Protein AF-A0A5E7UR57-F1 (afdb_monomer_lite)

Structure (mmCIF, N/CA/C/O backbone):
data_AF-A0A5E7UR57-F1
#
_entry.id   AF-A0A5E7UR57-F1
#
loop_
_atom_site.group_PDB
_atom_site.id
_atom_site.type_symbol
_atom_site.label_atom_id
_atom_site.label_alt_id
_atom_site.label_comp_id
_atom_site.label_asym_id
_atom_site.label_entity_id
_atom_site.label_seq_id
_atom_site.pdbx_PDB_ins_code
_atom_site.Cartn_x
_atom_site.Cartn_y
_atom_site.Cartn_z
_atom_site.occupancy
_atom_site.B_iso_or_equiv
_atom_site.auth_seq_id
_atom_site.auth_comp_id
_atom_site.auth_asym_id
_atom_site.auth_atom_id
_atom_site.pdbx_PDB_model_num
ATOM 1 N N . MET A 1 1 ? -43.527 48.658 -39.309 1.00 44.25 1 MET A N 1
ATOM 2 C CA . MET A 1 1 ? -44.092 48.344 -37.977 1.00 44.25 1 MET A CA 1
ATOM 3 C C . MET A 1 1 ? -44.832 47.017 -38.054 1.00 44.25 1 MET A C 1
ATOM 5 O O . MET A 1 1 ? -45.782 46.938 -38.821 1.00 44.25 1 MET A O 1
ATOM 9 N N . LYS A 1 2 ? -44.322 46.010 -37.334 1.00 30.92 2 LYS A N 1
ATOM 10 C CA . LYS A 1 2 ? -44.882 44.703 -36.902 1.00 30.92 2 LYS A CA 1
ATOM 11 C C . LYS A 1 2 ? -43.645 43.883 -36.473 1.00 30.92 2 LYS A C 1
ATOM 13 O O . LYS A 1 2 ? -42.711 43.805 -37.263 1.00 30.92 2 LYS A O 1
ATOM 18 N N . GLN A 1 3 ? -43.413 43.685 -35.166 1.00 33.78 3 GLN A N 1
ATOM 19 C CA . GLN A 1 3 ? -43.773 42.475 -34.387 1.00 33.78 3 GLN A CA 1
ATOM 20 C C . GLN A 1 3 ? -43.205 41.201 -35.058 1.00 33.78 3 GLN A C 1
ATOM 22 O O . GLN A 1 3 ? -43.437 41.007 -36.240 1.00 33.78 3 GLN A O 1
ATOM 27 N N . GLU A 1 4 ? -42.438 40.307 -34.430 1.00 35.75 4 GLU A N 1
ATOM 28 C CA . GLU A 1 4 ? -42.467 39.859 -33.036 1.00 35.75 4 GLU A CA 1
ATOM 29 C C . GLU A 1 4 ? -41.281 38.906 -32.728 1.00 35.75 4 GLU A C 1
ATOM 31 O O . GLU A 1 4 ? -40.845 38.134 -33.574 1.00 35.75 4 GLU A O 1
ATOM 36 N N . THR A 1 5 ? -40.779 39.031 -31.498 1.00 37.25 5 THR A N 1
ATOM 37 C CA . THR A 1 5 ? -40.280 38.033 -30.526 1.00 37.25 5 THR A CA 1
ATOM 38 C C . THR A 1 5 ? -39.485 36.750 -30.859 1.00 37.25 5 THR A C 1
ATOM 40 O O . THR A 1 5 ? -39.936 35.850 -31.552 1.00 37.25 5 THR A O 1
ATOM 43 N N . LEU A 1 6 ? -38.439 36.614 -30.019 1.00 36.66 6 LEU A N 1
ATOM 44 C CA . LEU A 1 6 ? -38.020 35.454 -29.204 1.00 36.66 6 LEU A CA 1
ATOM 45 C C . LEU A 1 6 ? -37.332 34.264 -29.883 1.00 36.66 6 LEU A C 1
ATOM 47 O O . LEU A 1 6 ? -37.925 33.522 -30.652 1.00 36.66 6 LEU A O 1
ATOM 51 N N . GLY A 1 7 ? -36.147 33.941 -29.358 1.00 30.20 7 GLY A N 1
ATOM 52 C CA . GLY A 1 7 ? -35.824 32.540 -29.105 1.00 30.20 7 GLY A CA 1
ATOM 53 C C . GLY A 1 7 ? -34.367 32.161 -29.302 1.00 30.20 7 GLY A C 1
ATOM 54 O O . GLY A 1 7 ? -33.887 32.055 -30.422 1.00 30.20 7 GLY A O 1
ATOM 55 N N . GLY A 1 8 ? -33.716 31.817 -28.192 1.00 30.48 8 GLY A N 1
ATOM 56 C CA . GLY A 1 8 ? -32.688 30.783 -28.197 1.00 30.48 8 GLY A CA 1
ATOM 57 C C . GLY A 1 8 ? -31.254 31.287 -28.233 1.00 30.48 8 GLY A C 1
ATOM 58 O O . GLY A 1 8 ? -30.609 31.291 -29.277 1.00 30.48 8 GLY A O 1
ATOM 59 N N . PHE A 1 9 ? -30.700 31.555 -27.049 1.00 34.72 9 PHE A N 1
ATOM 60 C CA . PHE A 1 9 ? -29.282 31.296 -26.819 1.00 34.72 9 PHE A CA 1
ATOM 61 C C . PHE A 1 9 ? -29.021 29.823 -27.150 1.00 34.72 9 PHE A C 1
ATOM 63 O O . PHE A 1 9 ? -29.384 28.919 -26.395 1.00 34.72 9 PHE A O 1
ATOM 70 N N . ARG A 1 10 ? -28.441 29.575 -28.323 1.00 35.66 10 ARG A N 1
ATOM 71 C CA . ARG A 1 10 ? -27.990 28.251 -28.732 1.00 35.66 10 ARG A CA 1
ATOM 72 C C . ARG A 1 10 ? -26.752 27.941 -27.895 1.00 35.66 10 ARG A C 1
ATOM 74 O O . ARG A 1 10 ? -25.662 28.394 -28.218 1.00 35.66 10 ARG A O 1
ATOM 81 N N . MET A 1 11 ? -26.941 27.226 -26.784 1.00 36.62 11 MET A N 1
ATOM 82 C CA . MET A 1 11 ? -25.828 26.627 -26.051 1.00 36.62 11 MET A CA 1
ATOM 83 C C . MET A 1 11 ? -25.042 25.754 -27.029 1.00 36.62 11 MET A C 1
ATOM 85 O O . MET A 1 11 ? -25.569 24.775 -27.565 1.00 36.62 11 MET A O 1
ATOM 89 N N . GLU A 1 12 ? -23.791 26.126 -27.282 1.00 38.16 12 GLU A N 1
ATOM 90 C CA . GLU A 1 12 ? -22.833 25.240 -27.921 1.00 38.16 12 GLU A CA 1
ATOM 91 C C . GLU A 1 12 ? -22.669 24.026 -27.012 1.00 38.16 12 GLU A C 1
ATOM 93 O O . GLU A 1 12 ? -22.118 24.096 -25.912 1.00 38.16 12 GLU A O 1
ATOM 98 N N . ASN A 1 13 ? -23.217 22.896 -27.456 1.00 40.06 13 ASN A N 1
ATOM 99 C CA . ASN A 1 13 ? -22.927 21.610 -26.857 1.00 40.06 13 ASN A CA 1
ATOM 100 C C . ASN A 1 13 ? -21.412 21.420 -26.917 1.00 40.06 13 ASN A C 1
ATOM 102 O O . ASN A 1 13 ? -20.868 21.125 -27.982 1.00 40.06 13 ASN A O 1
ATOM 106 N N . ASN A 1 14 ? -20.750 21.567 -25.767 1.00 41.66 14 ASN A N 1
ATOM 107 C CA . ASN A 1 14 ? -19.401 21.079 -25.540 1.00 41.66 14 ASN A CA 1
ATOM 108 C C . ASN A 1 14 ? -19.387 19.597 -25.921 1.00 41.66 14 ASN A C 1
ATOM 110 O O . ASN A 1 14 ? -19.766 18.724 -25.133 1.00 41.66 14 ASN A O 1
ATOM 114 N N . LYS A 1 15 ? -18.985 19.312 -27.166 1.00 42.22 15 LYS A N 1
ATOM 115 C CA . LYS A 1 15 ? -18.641 17.971 -27.616 1.00 42.22 15 LYS A CA 1
ATOM 116 C C . LYS A 1 15 ? -17.582 17.486 -26.641 1.00 42.22 15 LYS A C 1
ATOM 118 O O . LYS A 1 15 ? -16.439 17.930 -26.691 1.00 42.22 15 LYS A O 1
ATOM 123 N N . LYS A 1 16 ? -17.969 16.577 -25.744 1.00 44.50 16 LYS A N 1
ATOM 124 C CA . LYS A 1 16 ? -17.022 15.722 -25.036 1.00 44.50 16 LYS A CA 1
ATOM 125 C C . LYS A 1 16 ? -16.157 15.083 -26.114 1.00 44.50 16 LYS A C 1
ATOM 127 O O . LYS A 1 16 ? -16.613 14.174 -26.807 1.00 44.50 16 LYS A O 1
ATOM 132 N N . VAL A 1 17 ? -14.937 15.586 -26.276 1.00 41.31 17 VAL A N 1
ATOM 133 C CA . VAL A 1 17 ? -13.899 14.922 -27.055 1.00 41.31 17 VAL A CA 1
ATOM 134 C C . VAL A 1 17 ? -13.566 13.659 -26.276 1.00 41.31 17 VAL A C 1
ATOM 136 O O . VAL A 1 17 ? -12.748 13.634 -25.365 1.00 41.31 17 VAL A O 1
ATOM 139 N N . SER A 1 18 ? -14.322 12.613 -26.576 1.00 48.00 18 SER A N 1
ATOM 140 C CA . SER A 1 18 ? -13.995 11.251 -26.217 1.00 48.00 18 SER A CA 1
ATOM 141 C C . SER A 1 18 ? -12.772 10.885 -27.048 1.00 48.00 18 SER A C 1
ATOM 143 O O . SER A 1 18 ? -12.912 10.450 -28.189 1.00 48.00 18 SER A O 1
ATOM 145 N N . THR A 1 19 ? -11.575 11.036 -26.484 1.00 49.91 19 THR A N 1
ATOM 146 C CA . THR A 1 19 ? -10.352 10.374 -26.957 1.00 49.91 19 THR A CA 1
ATOM 147 C C . THR A 1 19 ? -10.455 8.871 -26.688 1.00 49.91 19 THR A C 1
ATOM 149 O O . THR A 1 19 ? -9.661 8.276 -25.964 1.00 49.91 19 THR A O 1
ATOM 152 N N . ARG A 1 20 ? -11.471 8.217 -27.264 1.00 47.75 20 ARG A N 1
ATOM 153 C CA . ARG A 1 20 ? -11.381 6.782 -27.513 1.00 47.75 20 ARG A CA 1
ATOM 154 C C . ARG A 1 20 ? -10.308 6.654 -28.581 1.00 47.75 20 ARG A C 1
ATOM 156 O O . ARG A 1 20 ? -10.553 7.011 -29.728 1.00 47.75 20 ARG A O 1
ATOM 163 N N . LEU A 1 21 ? -9.110 6.243 -28.170 1.00 51.31 21 LEU A N 1
ATOM 164 C CA . LEU A 1 21 ? -8.078 5.785 -29.091 1.00 51.31 21 LEU A CA 1
ATOM 165 C C . LEU A 1 21 ? -8.723 4.708 -29.966 1.00 51.31 21 LEU A C 1
ATOM 167 O O . LEU A 1 21 ? -9.067 3.632 -29.475 1.00 51.31 21 LEU A O 1
ATOM 171 N N . ASN A 1 22 ? -8.986 5.054 -31.221 1.00 53.66 22 ASN A N 1
ATOM 172 C CA . ASN A 1 22 ? -9.554 4.147 -32.200 1.00 53.66 22 ASN A CA 1
ATOM 173 C C . ASN A 1 22 ? -8.392 3.349 -32.786 1.00 53.66 22 ASN A C 1
ATOM 175 O O . ASN A 1 22 ? -7.863 3.712 -33.828 1.00 53.66 22 ASN A O 1
ATOM 179 N N . TRP A 1 23 ? -7.923 2.347 -32.043 1.00 52.34 23 TRP A N 1
ATOM 180 C CA . TRP A 1 23 ? -6.910 1.420 -32.534 1.00 52.34 23 TRP A CA 1
ATOM 181 C C . TRP A 1 23 ? -7.536 0.590 -33.657 1.00 52.34 23 TRP A C 1
ATOM 183 O O . TRP A 1 23 ? -8.475 -0.165 -33.391 1.00 52.34 23 TRP A O 1
ATOM 193 N N . ASN A 1 24 ? -7.061 0.738 -34.897 1.00 67.31 24 ASN A N 1
ATOM 194 C CA . ASN A 1 24 ? -7.381 -0.225 -35.941 1.00 67.31 24 ASN A CA 1
ATOM 195 C C . ASN A 1 24 ? -6.529 -1.482 -35.701 1.00 67.31 24 ASN A C 1
ATOM 197 O O . ASN A 1 24 ? -5.374 -1.385 -35.288 1.00 67.31 24 ASN A O 1
ATOM 201 N N . ALA A 1 25 ? -7.081 -2.669 -35.944 1.00 62.19 25 ALA A N 1
ATOM 202 C CA . ALA A 1 25 ? -6.295 -3.901 -35.901 1.00 62.19 25 ALA A CA 1
ATOM 203 C C . ALA A 1 25 ? -5.128 -3.852 -36.906 1.00 62.19 25 ALA A C 1
ATOM 205 O O . ALA A 1 25 ? -4.063 -4.392 -36.621 1.00 62.19 25 ALA A O 1
ATOM 206 N N . ASP A 1 26 ? -5.305 -3.124 -38.015 1.00 72.56 26 ASP A N 1
ATOM 207 C CA . ASP A 1 26 ? -4.259 -2.878 -39.015 1.00 72.56 26 ASP A CA 1
ATOM 208 C C . ASP A 1 26 ? -3.111 -1.983 -38.500 1.00 72.56 26 ASP A C 1
ATOM 210 O O . ASP A 1 26 ? -2.040 -1.960 -39.101 1.00 72.56 26 ASP A O 1
ATOM 214 N N . ASP A 1 27 ? -3.293 -1.275 -37.375 1.00 61.50 27 ASP A N 1
ATOM 215 C CA . ASP A 1 27 ? -2.246 -0.460 -36.733 1.00 61.50 27 ASP A CA 1
ATOM 216 C C . ASP A 1 27 ? -1.351 -1.290 -35.789 1.00 61.50 27 ASP A C 1
ATOM 218 O O . ASP A 1 27 ? -0.408 -0.766 -35.187 1.00 61.50 27 ASP A O 1
ATOM 222 N N . ILE A 1 28 ? -1.650 -2.583 -35.609 1.00 57.25 28 ILE A N 1
ATOM 223 C CA . ILE A 1 28 ? -0.911 -3.472 -34.713 1.00 57.25 28 ILE A CA 1
ATOM 224 C C . ILE A 1 28 ? 0.128 -4.262 -35.518 1.00 57.25 28 ILE A C 1
ATOM 226 O O . ILE A 1 28 ? -0.207 -5.169 -36.273 1.00 57.25 28 ILE A O 1
ATOM 230 N N . ALA A 1 29 ? 1.410 -3.970 -35.290 1.00 73.88 29 ALA A N 1
ATOM 231 C CA . ALA A 1 29 ? 2.529 -4.742 -35.826 1.00 73.88 29 ALA A CA 1
ATOM 232 C C . ALA A 1 29 ? 3.298 -5.446 -34.697 1.00 73.88 29 ALA A C 1
ATOM 234 O O . ALA A 1 29 ? 3.665 -4.825 -33.698 1.00 73.88 29 ALA A O 1
ATOM 235 N N . PHE A 1 30 ? 3.581 -6.738 -34.874 1.00 70.69 30 PHE A N 1
ATOM 236 C CA . PHE A 1 30 ? 4.440 -7.519 -33.983 1.00 70.69 30 PHE A CA 1
ATOM 237 C C . PHE A 1 30 ? 5.578 -8.160 -34.777 1.00 70.69 30 PHE A C 1
ATOM 239 O O . PHE A 1 30 ? 5.359 -8.664 -35.876 1.00 70.69 30 PHE A O 1
ATOM 246 N N . SER A 1 31 ? 6.768 -8.204 -34.179 1.00 79.69 31 SER A N 1
ATOM 247 C CA . SER A 1 31 ? 7.909 -8.970 -34.687 1.00 79.69 31 SER A CA 1
ATOM 248 C C . SER A 1 31 ? 8.307 -10.017 -33.656 1.00 79.69 31 SER A C 1
ATOM 250 O O . SER A 1 31 ? 8.432 -9.707 -32.470 1.00 79.69 31 SER A O 1
ATOM 252 N N . VAL A 1 32 ? 8.506 -11.254 -34.109 1.00 84.38 32 VAL A N 1
ATOM 253 C CA . VAL A 1 32 ? 8.944 -12.379 -33.276 1.00 84.38 32 VAL A CA 1
ATOM 254 C C . VAL A 1 32 ? 10.377 -12.730 -33.662 1.00 84.38 32 VAL A C 1
ATOM 256 O O . VAL A 1 32 ? 10.684 -12.846 -34.845 1.00 84.38 32 VAL A O 1
ATOM 259 N N . PHE A 1 33 ? 11.252 -12.883 -32.668 1.00 87.25 33 PHE A N 1
ATOM 260 C CA . PHE A 1 33 ? 12.665 -13.205 -32.870 1.00 87.25 33 PHE A CA 1
ATOM 261 C C . PHE A 1 33 ? 12.973 -14.573 -32.264 1.00 87.25 33 PHE A C 1
ATOM 263 O O . PHE A 1 33 ? 12.669 -14.813 -31.094 1.00 87.25 33 PHE A O 1
ATOM 270 N N . GLU A 1 34 ? 13.576 -15.463 -33.050 1.00 84.69 34 GLU A N 1
ATOM 271 C CA . GLU A 1 34 ? 13.929 -16.811 -32.600 1.00 84.69 34 GLU A CA 1
ATOM 272 C C . GLU A 1 34 ? 15.182 -16.805 -31.708 1.00 84.69 34 GLU A C 1
ATOM 274 O O . GLU A 1 34 ? 16.141 -16.079 -32.017 1.00 84.69 34 GLU A O 1
ATOM 279 N N . PRO A 1 35 ? 15.218 -17.630 -30.641 1.00 81.00 35 PRO A N 1
ATOM 280 C CA . PRO A 1 35 ? 16.417 -17.836 -29.836 1.00 81.00 35 PRO A CA 1
ATOM 281 C C . PRO A 1 35 ? 17.635 -18.222 -30.686 1.00 81.00 35 PRO A C 1
ATOM 283 O O . PRO A 1 35 ? 17.536 -19.077 -31.562 1.00 81.00 35 PRO A O 1
ATOM 286 N N . GLY A 1 36 ? 18.788 -17.597 -30.433 1.00 77.50 36 GLY A N 1
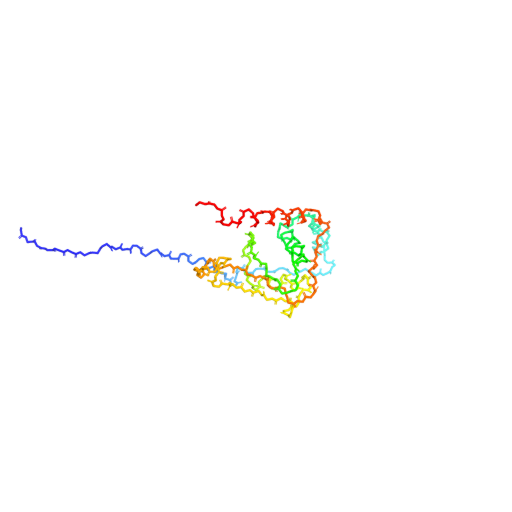ATOM 287 C CA . GLY A 1 36 ? 20.027 -17.833 -31.185 1.00 77.50 36 GLY A CA 1
ATOM 288 C C . GLY A 1 36 ? 20.187 -17.013 -32.472 1.00 77.50 36 GLY A C 1
ATOM 289 O O . GLY A 1 36 ? 21.277 -16.996 -33.044 1.00 77.50 36 GLY A O 1
ATOM 290 N N . SER A 1 37 ? 19.159 -16.287 -32.928 1.00 86.75 37 SER A N 1
ATOM 291 C CA . SER A 1 37 ? 19.317 -15.325 -34.029 1.00 86.75 37 SER A CA 1
ATOM 292 C C . SER A 1 37 ? 20.134 -14.103 -33.590 1.00 86.75 37 SER A C 1
ATOM 294 O O . SER A 1 37 ? 20.053 -13.673 -32.442 1.00 86.75 37 SER A O 1
ATOM 296 N N . LEU A 1 38 ? 20.887 -13.482 -34.507 1.00 83.12 38 LEU A N 1
ATOM 297 C CA . LEU A 1 38 ? 21.700 -12.298 -34.186 1.00 83.12 38 LEU A CA 1
ATOM 298 C C . LEU A 1 38 ? 20.856 -11.159 -33.583 1.00 83.12 38 LEU A C 1
ATOM 300 O O . LEU A 1 38 ? 21.287 -10.513 -32.633 1.00 83.12 38 LEU A O 1
ATOM 304 N N . SER A 1 39 ? 19.643 -10.937 -34.099 1.00 80.38 39 SER A N 1
ATOM 305 C CA . SER A 1 39 ? 18.702 -9.945 -33.567 1.00 80.38 39 SER A CA 1
ATOM 306 C C . SER A 1 39 ? 18.213 -10.302 -32.165 1.00 80.38 39 SER A C 1
ATOM 308 O O . SER A 1 39 ? 18.201 -9.428 -31.304 1.00 80.38 39 SER A O 1
ATOM 310 N N . TYR A 1 40 ? 17.860 -11.567 -31.911 1.00 85.00 40 TYR A N 1
ATOM 311 C CA . TYR A 1 40 ? 17.498 -12.032 -30.571 1.00 85.00 40 TYR A CA 1
ATOM 312 C C . TYR A 1 40 ? 18.656 -11.824 -29.597 1.00 85.00 40 TYR A C 1
ATOM 314 O O . TYR A 1 40 ? 18.483 -11.144 -28.591 1.00 85.00 40 TYR A O 1
ATOM 322 N N . GLU A 1 41 ? 19.848 -12.317 -29.943 1.00 84.31 41 GLU A N 1
ATOM 323 C CA . GLU A 1 41 ? 21.050 -12.208 -29.119 1.00 84.31 41 GLU A CA 1
ATOM 324 C C . GLU A 1 41 ? 21.405 -10.747 -28.824 1.00 84.31 41 GLU A C 1
ATOM 326 O O . GLU A 1 41 ? 21.709 -10.407 -27.687 1.00 84.31 41 GLU A O 1
ATOM 331 N N . ASN A 1 42 ? 21.315 -9.850 -29.808 1.00 78.25 42 ASN A N 1
ATOM 332 C CA . ASN A 1 42 ? 21.588 -8.426 -29.605 1.00 78.25 42 ASN A CA 1
ATOM 333 C C . ASN A 1 42 ? 20.531 -7.745 -28.716 1.00 78.25 42 ASN A C 1
ATOM 335 O O . ASN A 1 42 ? 20.899 -6.981 -27.823 1.00 78.25 42 ASN A O 1
ATOM 339 N N . LEU A 1 43 ? 19.243 -8.062 -28.898 1.00 71.44 43 LEU A N 1
ATOM 340 C CA . LEU A 1 43 ? 18.143 -7.508 -28.096 1.00 71.44 43 LEU A CA 1
ATOM 341 C C . LEU A 1 43 ? 18.145 -8.010 -26.644 1.00 71.44 43 LEU A C 1
ATOM 343 O O . LEU A 1 43 ? 17.692 -7.293 -25.755 1.00 71.44 43 LEU A O 1
ATOM 347 N N . ILE A 1 44 ? 18.653 -9.220 -26.378 1.00 73.00 44 ILE A N 1
ATOM 348 C CA . ILE A 1 44 ? 18.814 -9.722 -25.002 1.00 73.00 44 ILE A CA 1
ATOM 349 C C . ILE A 1 44 ? 20.157 -9.326 -24.371 1.00 73.00 44 ILE A C 1
ATOM 351 O O . ILE A 1 44 ? 20.244 -9.276 -23.141 1.00 73.00 44 ILE A O 1
ATOM 355 N N . LYS A 1 45 ? 21.191 -9.038 -25.182 1.00 64.69 45 LYS A N 1
ATOM 356 C CA . LYS A 1 45 ? 22.497 -8.518 -24.732 1.00 64.69 45 LYS A CA 1
ATOM 357 C C . LYS A 1 45 ? 22.365 -7.099 -24.207 1.00 64.69 45 LYS A C 1
ATOM 359 O O . LYS A 1 45 ? 22.805 -6.828 -23.093 1.00 64.69 45 LYS A O 1
ATOM 364 N N . GLU A 1 46 ? 21.672 -6.233 -24.945 1.00 49.00 46 GLU A N 1
ATOM 365 C CA . GLU A 1 46 ? 21.106 -5.009 -24.387 1.00 49.00 46 GLU A CA 1
ATOM 366 C C . GLU A 1 46 ? 19.819 -5.347 -23.630 1.00 49.00 46 GLU A C 1
ATOM 368 O O . GLU A 1 46 ? 18.739 -4.811 -23.885 1.00 49.00 46 GLU A O 1
ATOM 373 N N . ARG A 1 47 ? 19.931 -6.160 -22.568 1.00 48.28 47 ARG A N 1
ATOM 374 C CA . ARG A 1 47 ? 19.118 -5.813 -21.408 1.00 48.28 47 ARG A CA 1
ATOM 375 C C . ARG A 1 47 ? 19.521 -4.382 -21.133 1.00 48.28 47 ARG A C 1
ATOM 377 O O . ARG A 1 47 ? 20.627 -4.143 -20.655 1.00 48.28 47 ARG A O 1
ATOM 384 N N . VAL A 1 48 ? 18.624 -3.444 -21.429 1.00 50.47 48 VAL A N 1
ATOM 385 C CA . VAL A 1 48 ? 18.534 -2.228 -20.646 1.00 50.47 48 VAL A CA 1
ATOM 386 C C . VAL A 1 48 ? 18.498 -2.768 -19.225 1.00 50.47 48 VAL A C 1
ATOM 388 O O . VAL A 1 48 ? 17.457 -3.194 -18.717 1.00 50.47 48 VAL A O 1
ATOM 391 N N . THR A 1 49 ? 19.673 -2.846 -18.596 1.00 46.19 49 THR A N 1
ATOM 392 C CA . THR A 1 49 ? 19.800 -2.630 -17.181 1.00 46.19 49 THR A CA 1
ATOM 393 C C . THR A 1 49 ? 19.020 -1.351 -17.067 1.00 46.19 49 THR A C 1
ATOM 395 O O . THR A 1 49 ? 19.455 -0.286 -17.501 1.00 46.19 49 THR A O 1
ATOM 398 N N . ARG A 1 50 ? 17.762 -1.475 -16.635 1.00 47.62 50 ARG A N 1
ATOM 399 C CA . ARG A 1 50 ? 17.050 -0.362 -16.052 1.00 47.62 50 ARG A CA 1
ATOM 400 C C . ARG A 1 50 ? 17.948 -0.048 -14.874 1.00 47.62 50 ARG A C 1
ATOM 402 O O . ARG A 1 50 ? 17.751 -0.584 -13.787 1.00 47.62 50 ARG A O 1
ATOM 409 N N . ALA A 1 51 ? 19.027 0.694 -15.147 1.00 43.59 51 ALA A N 1
ATOM 410 C CA . ALA A 1 51 ? 19.837 1.374 -14.179 1.00 43.59 51 ALA A CA 1
ATOM 411 C C . ALA A 1 51 ? 18.790 1.921 -13.247 1.00 43.59 51 ALA A C 1
ATOM 413 O O . ALA A 1 51 ? 17.830 2.498 -13.761 1.00 43.59 51 ALA A O 1
ATOM 414 N N . PHE A 1 52 ? 18.913 1.542 -11.977 1.00 47.75 52 PHE A N 1
ATOM 415 C CA . PHE A 1 52 ? 18.016 1.743 -10.847 1.00 47.75 52 PHE A CA 1
ATOM 416 C C . PHE A 1 52 ? 17.534 3.202 -10.750 1.00 47.75 52 PHE A C 1
ATOM 418 O O . PHE A 1 52 ? 17.779 3.917 -9.788 1.00 47.75 52 PHE A O 1
ATOM 425 N N . GLN A 1 53 ? 16.844 3.666 -11.780 1.00 47.22 53 GLN A N 1
ATOM 426 C CA . GLN A 1 53 ? 16.144 4.909 -11.874 1.00 47.22 53 GLN A CA 1
ATOM 427 C C . GLN A 1 53 ? 14.985 4.631 -10.964 1.00 47.22 53 GLN A C 1
ATOM 429 O O . GLN A 1 53 ? 14.121 3.809 -11.277 1.00 47.22 53 GLN A O 1
ATOM 434 N N . HIS A 1 54 ? 15.085 5.216 -9.778 1.00 52.59 54 HIS A N 1
ATOM 435 C CA . HIS A 1 54 ? 14.038 5.340 -8.795 1.00 52.59 54 HIS A CA 1
ATOM 436 C C . HIS A 1 54 ? 12.720 5.549 -9.527 1.00 52.59 54 HIS A C 1
ATOM 438 O O . HIS A 1 54 ? 12.388 6.681 -9.858 1.00 52.59 54 HIS A O 1
ATOM 444 N N . GLN A 1 55 ? 11.989 4.480 -9.854 1.00 65.94 55 GLN A N 1
ATOM 445 C CA . GLN A 1 55 ? 10.660 4.666 -10.397 1.00 65.94 55 GLN A CA 1
ATOM 446 C C . GLN A 1 55 ? 9.906 5.303 -9.240 1.00 65.94 55 GLN A C 1
ATOM 448 O O . GLN A 1 55 ? 9.773 4.647 -8.200 1.00 65.94 55 GLN A O 1
ATOM 453 N N . PRO A 1 56 ? 9.493 6.579 -9.342 1.00 70.69 56 PRO A N 1
ATOM 454 C CA . PRO A 1 56 ? 8.969 7.297 -8.186 1.00 70.69 56 PRO A CA 1
ATOM 455 C C . PRO A 1 56 ? 7.771 6.560 -7.578 1.00 70.69 56 PRO A C 1
ATOM 457 O O . PRO A 1 56 ? 7.582 6.558 -6.366 1.00 70.69 56 PRO A O 1
ATOM 460 N N . SER A 1 57 ? 7.033 5.821 -8.414 1.00 76.06 57 SER A N 1
ATOM 461 C CA . SER A 1 57 ? 5.993 4.873 -8.017 1.00 76.06 57 SER A CA 1
ATOM 462 C C . SER A 1 57 ? 6.456 3.842 -6.989 1.00 76.06 57 SER A C 1
ATOM 464 O O . SER A 1 57 ? 5.758 3.600 -6.011 1.00 76.06 57 SER A O 1
ATOM 466 N N . THR A 1 58 ? 7.621 3.227 -7.167 1.00 83.38 58 THR A N 1
ATOM 467 C CA . THR A 1 58 ? 8.095 2.176 -6.265 1.00 83.38 58 THR A CA 1
ATOM 468 C C . THR A 1 58 ? 8.499 2.747 -4.908 1.00 83.38 58 THR A C 1
ATOM 470 O O . THR A 1 58 ? 8.143 2.154 -3.894 1.00 83.38 58 THR A O 1
ATOM 473 N N . LEU A 1 59 ? 9.141 3.923 -4.875 1.00 85.31 59 LEU A N 1
ATOM 474 C CA . LEU A 1 59 ? 9.442 4.632 -3.624 1.00 85.31 59 LEU A CA 1
ATOM 475 C C . LEU A 1 59 ? 8.166 5.046 -2.877 1.00 85.31 59 LEU A C 1
ATOM 477 O O . LEU A 1 59 ? 8.096 4.875 -1.663 1.00 85.31 59 LEU A O 1
ATOM 481 N N . ILE A 1 60 ? 7.135 5.517 -3.592 1.00 89.06 60 ILE A N 1
ATOM 482 C CA . ILE A 1 60 ? 5.816 5.826 -3.006 1.00 89.06 60 ILE A CA 1
ATOM 483 C C . ILE A 1 60 ? 5.239 4.594 -2.304 1.00 89.06 60 ILE A C 1
ATOM 485 O O . ILE A 1 60 ? 4.752 4.685 -1.179 1.00 89.06 60 ILE A O 1
ATOM 489 N N . TYR A 1 61 ? 5.289 3.433 -2.953 1.00 91.31 61 TYR A N 1
ATOM 490 C CA . TYR A 1 61 ? 4.719 2.218 -2.384 1.00 91.31 61 TYR A CA 1
ATOM 491 C C . TYR A 1 61 ? 5.607 1.575 -1.306 1.00 91.31 61 TYR A C 1
ATOM 493 O O . TYR A 1 61 ? 5.080 0.899 -0.424 1.00 91.31 61 TYR A O 1
ATOM 501 N N . ASP A 1 62 ? 6.925 1.794 -1.334 1.00 91.25 62 ASP A N 1
ATOM 502 C CA . ASP A 1 62 ? 7.817 1.428 -0.227 1.00 91.25 62 ASP A CA 1
ATOM 503 C C . ASP A 1 62 ? 7.540 2.307 0.999 1.00 91.25 62 ASP A C 1
ATOM 505 O O . ASP A 1 62 ? 7.430 1.783 2.104 1.00 91.25 62 ASP A O 1
ATOM 509 N N . ALA A 1 63 ? 7.324 3.612 0.812 1.00 90.12 63 ALA A N 1
ATOM 510 C CA . ALA A 1 63 ? 6.893 4.509 1.882 1.00 90.12 63 ALA A CA 1
ATOM 511 C C . ALA A 1 63 ? 5.532 4.083 2.461 1.00 90.12 63 ALA A C 1
ATOM 513 O O . ALA A 1 63 ? 5.384 3.990 3.677 1.00 90.12 63 ALA A O 1
ATOM 514 N N . LEU A 1 64 ? 4.570 3.728 1.599 1.00 93.38 64 LEU A N 1
ATOM 515 C CA . LEU A 1 64 ? 3.281 3.167 2.019 1.00 93.38 64 LEU A CA 1
ATOM 516 C C . LEU A 1 64 ? 3.456 1.902 2.870 1.00 93.38 64 LEU A C 1
ATOM 518 O O . LEU A 1 64 ? 2.802 1.774 3.902 1.00 93.38 64 LEU A O 1
ATOM 522 N N . ALA A 1 65 ? 4.330 0.980 2.452 1.00 94.31 65 ALA A N 1
ATOM 523 C CA . ALA A 1 65 ? 4.614 -0.243 3.198 1.00 94.31 65 ALA A CA 1
ATOM 524 C C . ALA A 1 65 ? 5.194 0.062 4.587 1.00 94.31 65 ALA A C 1
ATOM 526 O O . ALA A 1 65 ? 4.749 -0.509 5.581 1.00 94.31 65 ALA A O 1
ATOM 527 N N . LEU A 1 66 ? 6.144 0.999 4.666 1.00 93.31 66 LEU A N 1
ATOM 528 C CA . LEU A 1 66 ? 6.734 1.432 5.933 1.00 93.31 66 LEU A CA 1
ATOM 529 C C . LEU A 1 66 ? 5.684 2.053 6.864 1.00 93.31 66 LEU A C 1
ATOM 531 O O . LEU A 1 66 ? 5.630 1.679 8.033 1.00 93.31 66 LEU A O 1
ATOM 535 N N . SER A 1 67 ? 4.817 2.933 6.358 1.00 92.75 67 SER A N 1
ATOM 536 C CA . SER A 1 67 ? 3.729 3.530 7.146 1.00 92.75 67 SER A CA 1
ATOM 537 C C . SER A 1 67 ? 2.689 2.498 7.591 1.00 92.75 67 SER A C 1
ATOM 539 O O . SER A 1 67 ? 2.295 2.492 8.754 1.00 92.75 67 SER A O 1
ATOM 541 N N . TYR A 1 68 ? 2.286 1.578 6.709 1.00 94.12 68 TYR A N 1
ATOM 542 C CA . TYR A 1 68 ? 1.355 0.496 7.049 1.00 94.12 68 TYR A CA 1
ATOM 543 C C . TYR A 1 68 ? 1.901 -0.409 8.160 1.00 94.12 68 TYR A C 1
ATOM 545 O O . TYR A 1 68 ? 1.170 -0.842 9.047 1.00 94.12 68 TYR A O 1
ATOM 553 N N . ASN A 1 69 ? 3.206 -0.673 8.152 1.00 94.00 69 ASN A N 1
ATOM 554 C CA . ASN A 1 69 ? 3.824 -1.517 9.169 1.00 94.00 69 ASN A CA 1
ATOM 555 C C . ASN A 1 69 ? 3.858 -0.856 10.559 1.00 94.00 69 ASN A C 1
ATOM 557 O O . ASN A 1 69 ? 4.009 -1.574 11.545 1.00 94.00 69 ASN A O 1
ATOM 561 N N . GLN A 1 70 ? 3.686 0.469 10.647 1.00 90.81 70 GLN A N 1
ATOM 562 C CA . GLN A 1 70 ? 3.649 1.219 11.908 1.00 90.81 70 GLN A CA 1
ATOM 563 C C . GLN A 1 70 ? 2.257 1.284 12.555 1.00 90.81 70 GLN A C 1
ATOM 565 O O . GLN A 1 70 ? 2.180 1.466 13.770 1.00 90.81 70 GLN A O 1
ATOM 570 N N . ILE A 1 71 ? 1.173 1.157 11.781 1.00 89.75 71 ILE A N 1
ATOM 571 C CA . ILE A 1 71 ? -0.197 1.170 12.324 1.00 89.75 71 ILE A CA 1
ATOM 572 C C . ILE A 1 71 ? -0.554 -0.199 12.912 1.00 89.75 71 ILE A C 1
ATOM 574 O O . ILE A 1 71 ? -0.118 -1.230 12.400 1.00 89.75 71 ILE A O 1
ATOM 578 N N . LYS A 1 72 ? -1.352 -0.238 13.975 1.00 90.81 72 LYS A N 1
ATOM 579 C CA . LYS A 1 72 ? -1.749 -1.479 14.658 1.00 90.81 72 LYS A CA 1
ATOM 580 C C . LYS A 1 72 ? -2.923 -2.162 13.959 1.00 90.81 72 LYS A C 1
ATOM 582 O O . LYS A 1 72 ? -3.674 -1.550 13.199 1.00 90.81 72 LYS A O 1
ATOM 587 N N . LYS A 1 73 ? -3.120 -3.448 14.249 1.00 93.69 73 LYS A N 1
ATOM 588 C CA . LYS A 1 73 ? -4.347 -4.155 13.869 1.00 93.69 73 LYS A CA 1
ATOM 589 C C . LYS A 1 73 ? -5.576 -3.420 14.419 1.00 93.69 73 LYS A C 1
ATOM 591 O O . LYS A 1 73 ? -5.630 -3.090 15.600 1.00 93.69 73 LYS A O 1
ATOM 596 N N . GLY A 1 74 ? -6.563 -3.194 13.556 1.00 90.44 74 GLY A N 1
ATOM 597 C CA . GLY A 1 74 ? -7.775 -2.430 13.855 1.00 90.44 74 GLY A CA 1
ATOM 598 C C . GLY A 1 74 ? -7.671 -0.931 13.553 1.00 90.44 74 GLY A C 1
ATOM 599 O O . GLY A 1 74 ? -8.687 -0.240 13.582 1.00 90.44 74 GLY A O 1
ATOM 600 N N . GLU A 1 75 ? -6.478 -0.410 13.251 1.00 89.44 75 GLU A N 1
ATOM 601 C CA . GLU A 1 75 ? -6.300 1.004 12.919 1.00 89.44 75 GLU A CA 1
ATOM 602 C C . GLU A 1 75 ? -6.549 1.287 11.431 1.00 89.44 75 GLU A C 1
ATOM 604 O O . GLU A 1 75 ? -6.377 0.440 10.544 1.00 89.44 75 GLU A O 1
ATOM 609 N N . LEU A 1 76 ? -6.961 2.526 11.167 1.00 89.56 76 LEU A N 1
ATOM 610 C CA . LEU A 1 76 ? -7.229 3.054 9.837 1.00 89.56 76 LEU A CA 1
ATOM 611 C C . LEU A 1 76 ? -6.119 4.016 9.428 1.00 89.56 76 LEU A C 1
ATOM 613 O O . LEU A 1 76 ? -5.707 4.874 10.204 1.00 89.56 76 LEU A O 1
ATOM 617 N N . MET A 1 77 ? -5.705 3.923 8.171 1.00 89.38 77 MET A N 1
ATOM 618 C CA . MET A 1 77 ? -4.811 4.879 7.536 1.00 89.38 77 MET A CA 1
ATOM 619 C C . MET A 1 77 ? -5.524 5.566 6.378 1.00 89.38 77 MET A C 1
ATOM 621 O O . MET A 1 77 ? -6.055 4.913 5.475 1.00 89.38 77 MET A O 1
ATOM 625 N N . LEU A 1 78 ? -5.517 6.896 6.406 1.00 88.81 78 LEU A N 1
ATOM 626 C CA . LEU A 1 78 ? -5.964 7.731 5.300 1.00 88.81 78 LEU A CA 1
ATOM 627 C C . LEU A 1 78 ? -4.903 7.737 4.196 1.00 88.81 78 LEU A C 1
ATOM 629 O O . LEU A 1 78 ? -3.728 7.990 4.454 1.00 88.81 78 LEU A O 1
ATOM 633 N N . LEU A 1 79 ? -5.315 7.436 2.965 1.00 88.25 79 LEU A N 1
ATOM 634 C CA . LEU A 1 79 ? -4.428 7.316 1.814 1.00 88.25 79 LEU A CA 1
ATOM 635 C C . LEU A 1 79 ? -4.594 8.484 0.843 1.00 88.25 79 LEU A C 1
ATOM 637 O O . LEU A 1 79 ? -5.562 8.544 0.081 1.00 88.25 79 LEU A O 1
ATOM 641 N N . GLU A 1 80 ? -3.566 9.325 0.773 1.00 85.06 80 GLU A N 1
ATOM 642 C CA . GLU A 1 80 ? -3.418 10.361 -0.249 1.00 85.06 80 GLU A CA 1
ATOM 643 C C . GLU A 1 80 ? -2.171 10.098 -1.094 1.00 85.06 80 GLU A C 1
ATOM 645 O O . GLU A 1 80 ? -1.075 10.596 -0.842 1.00 85.06 80 GLU A O 1
ATOM 650 N N . LEU A 1 81 ? -2.335 9.248 -2.107 1.00 84.81 81 LEU A N 1
ATOM 651 C CA . LEU A 1 81 ? -1.243 8.879 -3.003 1.00 84.81 81 LEU A CA 1
ATOM 652 C C . LEU A 1 81 ? -1.183 9.843 -4.202 1.00 84.81 81 LEU A C 1
ATOM 654 O O . LEU A 1 81 ? -2.206 10.050 -4.866 1.00 84.81 81 LEU A O 1
ATOM 658 N N . PRO A 1 82 ? -0.000 10.390 -4.548 1.00 80.12 82 PRO A N 1
ATOM 659 C CA . PRO A 1 82 ? 0.129 11.417 -5.587 1.00 80.12 82 PRO A CA 1
ATOM 660 C C . PRO A 1 82 ? -0.220 10.894 -6.985 1.00 80.12 82 PRO A C 1
ATOM 662 O O . PRO A 1 82 ? -0.733 11.631 -7.820 1.00 80.12 82 PRO A O 1
ATOM 665 N N . ASN A 1 83 ? -0.008 9.600 -7.229 1.00 77.44 83 ASN A N 1
ATOM 666 C CA . ASN A 1 83 ? -0.332 8.937 -8.489 1.00 77.44 83 ASN A CA 1
ATOM 667 C C . ASN A 1 83 ? -1.805 8.504 -8.602 1.00 77.44 83 ASN A C 1
ATOM 669 O O . ASN A 1 83 ? -2.163 7.879 -9.598 1.00 77.44 83 ASN A O 1
ATOM 673 N N . ARG A 1 84 ? -2.641 8.807 -7.594 1.00 81.69 84 ARG A N 1
ATOM 674 C CA . ARG A 1 84 ? -4.095 8.556 -7.561 1.00 81.69 84 ARG A CA 1
ATOM 675 C C . ARG A 1 84 ? -4.487 7.192 -8.161 1.00 81.69 84 ARG A C 1
ATOM 677 O O . ARG A 1 84 ? -5.277 7.142 -9.107 1.00 81.69 84 ARG A O 1
ATOM 684 N N . PRO A 1 85 ? -3.939 6.074 -7.647 1.00 84.44 85 PRO A N 1
ATOM 685 C CA . PRO A 1 85 ? -4.181 4.771 -8.239 1.00 84.44 85 PRO A CA 1
ATOM 686 C C . PRO A 1 85 ? -5.656 4.389 -8.095 1.00 84.44 85 PRO A C 1
ATOM 688 O O . PRO A 1 85 ? -6.323 4.732 -7.113 1.00 84.44 85 PRO A O 1
ATOM 691 N N . THR A 1 86 ? -6.166 3.630 -9.063 1.00 88.94 86 THR A N 1
ATOM 692 C CA . THR A 1 86 ? -7.477 2.992 -8.917 1.00 88.94 86 THR A CA 1
ATOM 693 C C . THR A 1 86 ? -7.436 1.991 -7.760 1.00 88.94 86 THR A C 1
ATOM 695 O O . THR A 1 86 ? -6.388 1.422 -7.452 1.00 88.94 86 THR A O 1
ATOM 698 N N . ILE A 1 87 ? -8.587 1.732 -7.130 1.00 90.50 87 ILE A N 1
ATOM 699 C CA . ILE A 1 87 ? -8.682 0.763 -6.023 1.00 90.50 87 ILE A CA 1
ATOM 700 C C . ILE A 1 87 ? -8.177 -0.616 -6.466 1.00 90.50 87 ILE A C 1
ATOM 702 O O . ILE A 1 87 ? -7.423 -1.247 -5.737 1.00 90.50 87 ILE A O 1
ATOM 706 N N . SER A 1 88 ? -8.530 -1.057 -7.678 1.00 91.69 88 SER A N 1
ATOM 707 C CA . SER A 1 88 ? -8.074 -2.343 -8.222 1.00 91.69 88 SER A CA 1
ATOM 708 C C . SER A 1 88 ? -6.550 -2.406 -8.375 1.00 91.69 88 SER A C 1
ATOM 710 O O . SER A 1 88 ? -5.936 -3.383 -7.952 1.00 91.69 88 SER A O 1
ATOM 712 N N . ASN A 1 89 ? -5.920 -1.349 -8.900 1.00 91.25 89 ASN A N 1
ATOM 713 C CA . ASN A 1 89 ? -4.461 -1.302 -9.023 1.00 91.25 89 ASN A CA 1
ATOM 714 C C . ASN A 1 89 ? -3.780 -1.266 -7.653 1.00 91.25 89 ASN A C 1
ATOM 716 O O . ASN A 1 89 ? -2.730 -1.882 -7.469 1.00 91.25 89 ASN A O 1
ATOM 720 N N . LEU A 1 90 ? -4.382 -0.576 -6.680 1.00 93.00 90 LEU A N 1
ATOM 721 C CA . LEU A 1 90 ? -3.853 -0.547 -5.326 1.00 93.00 90 LEU A CA 1
ATOM 722 C C . LEU A 1 90 ? -3.942 -1.929 -4.665 1.00 93.00 90 LEU A C 1
ATOM 724 O O . LEU A 1 90 ? -2.949 -2.352 -4.091 1.00 93.00 90 LEU A O 1
ATOM 728 N N . ARG A 1 91 ? -5.044 -2.678 -4.825 1.00 95.06 91 ARG A N 1
ATOM 729 C CA . ARG A 1 91 ? -5.154 -4.062 -4.315 1.00 95.06 91 ARG A CA 1
ATOM 730 C C . ARG A 1 91 ? -4.052 -4.973 -4.847 1.00 95.06 91 ARG A C 1
ATOM 732 O O . ARG A 1 91 ? -3.301 -5.529 -4.054 1.00 95.06 91 ARG A O 1
ATOM 739 N N . LYS A 1 92 ? -3.854 -4.994 -6.170 1.00 94.3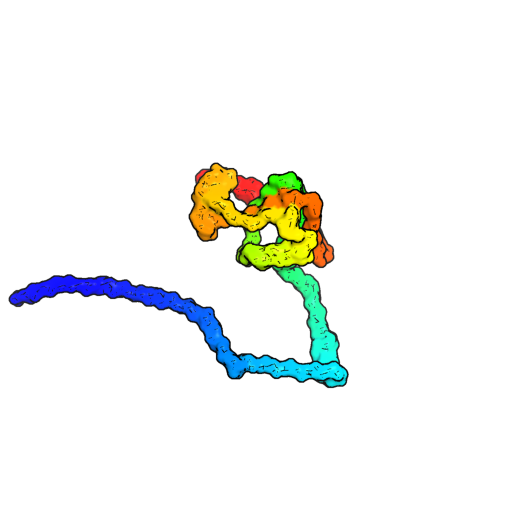8 92 LYS A N 1
ATOM 740 C CA . LYS A 1 92 ? -2.751 -5.738 -6.809 1.00 94.38 92 LYS A CA 1
ATOM 741 C C . LYS A 1 92 ? -1.381 -5.338 -6.256 1.00 94.38 92 LYS A C 1
ATOM 743 O O . LYS A 1 92 ? -0.486 -6.165 -6.131 1.00 94.38 92 LYS A O 1
ATOM 748 N N . THR A 1 93 ? -1.209 -4.057 -5.924 1.00 92.88 93 THR A N 1
ATOM 749 C CA . THR A 1 93 ? 0.038 -3.552 -5.336 1.00 92.88 93 THR A CA 1
ATOM 750 C C . THR A 1 93 ? 0.238 -4.053 -3.905 1.00 92.88 93 THR A C 1
ATOM 752 O O . THR A 1 93 ? 1.359 -4.394 -3.536 1.00 92.88 93 THR A O 1
ATOM 755 N N . LEU A 1 94 ? -0.826 -4.102 -3.097 1.00 94.94 94 LEU A N 1
ATOM 756 C CA . LEU A 1 94 ? -0.787 -4.631 -1.729 1.00 94.94 94 LEU A CA 1
ATOM 757 C C . LEU A 1 94 ? -0.499 -6.143 -1.729 1.00 94.94 94 LEU A C 1
ATOM 759 O O . LEU A 1 94 ? 0.366 -6.597 -0.980 1.00 94.94 94 LEU A O 1
ATOM 763 N N . GLU A 1 95 ? -1.126 -6.889 -2.640 1.00 95.25 95 GLU A N 1
ATOM 764 C CA . GLU A 1 95 ? -0.880 -8.321 -2.875 1.00 95.25 95 GLU A CA 1
ATOM 765 C C . GLU A 1 95 ? 0.559 -8.603 -3.297 1.00 95.25 95 GLU A C 1
ATOM 767 O O . GLU A 1 95 ? 1.242 -9.426 -2.687 1.00 95.25 95 GLU A O 1
ATOM 772 N N . ALA A 1 96 ? 1.082 -7.847 -4.267 1.00 92.38 96 ALA A N 1
ATOM 773 C CA . ALA A 1 96 ? 2.484 -7.948 -4.673 1.00 92.38 96 ALA A CA 1
ATOM 774 C C . ALA A 1 96 ? 3.462 -7.656 -3.517 1.00 92.38 96 ALA A C 1
ATOM 776 O O . ALA A 1 96 ? 4.608 -8.106 -3.538 1.00 92.38 96 ALA A O 1
ATOM 777 N N . ARG A 1 97 ? 3.012 -6.928 -2.486 1.00 92.50 97 ARG A N 1
ATOM 778 C CA . ARG A 1 97 ? 3.770 -6.636 -1.258 1.00 92.50 97 ARG A CA 1
ATOM 779 C C . ARG A 1 97 ? 3.498 -7.620 -0.124 1.00 92.50 97 ARG A C 1
ATOM 781 O O . ARG A 1 97 ? 4.088 -7.490 0.947 1.00 92.50 97 ARG A O 1
ATOM 788 N N . GLY A 1 98 ? 2.702 -8.653 -0.381 1.00 94.38 98 GLY A N 1
ATOM 789 C CA . GLY A 1 98 ? 2.478 -9.781 0.508 1.00 94.38 98 GLY A CA 1
ATOM 790 C C . GLY A 1 98 ? 1.256 -9.676 1.408 1.00 94.38 98 GLY A C 1
ATOM 791 O O . GLY A 1 98 ? 1.181 -10.482 2.326 1.00 94.38 98 GLY A O 1
ATOM 792 N N . LEU A 1 99 ? 0.328 -8.744 1.182 1.00 96.06 99 LEU A N 1
ATOM 793 C CA . LEU A 1 99 ? -0.957 -8.731 1.889 1.00 96.06 99 LEU A CA 1
ATOM 794 C C . LEU A 1 99 ? -2.034 -9.459 1.088 1.00 96.06 99 LEU A C 1
ATOM 796 O O . LEU A 1 99 ? -2.212 -9.178 -0.090 1.00 96.06 99 LEU A O 1
ATOM 800 N N . ASP A 1 100 ? -2.804 -10.311 1.744 1.00 95.00 100 ASP A N 1
ATOM 801 C CA . ASP A 1 100 ? -3.984 -10.942 1.162 1.00 95.00 100 ASP A CA 1
ATOM 802 C C . ASP A 1 100 ? -5.234 -10.107 1.482 1.00 95.00 100 ASP A C 1
ATOM 804 O O . ASP A 1 100 ? -5.224 -9.257 2.376 1.00 95.00 100 ASP A O 1
ATOM 808 N N . GLU A 1 101 ? -6.349 -10.341 0.786 1.00 91.50 101 GLU A N 1
ATOM 809 C CA . GLU A 1 101 ? -7.601 -9.604 1.040 1.00 91.50 101 GLU A CA 1
ATOM 810 C C . GLU A 1 101 ? -8.137 -9.782 2.475 1.00 91.50 101 GLU A C 1
ATOM 812 O O . GLU A 1 101 ? -8.884 -8.938 2.964 1.00 91.50 101 GLU A O 1
ATOM 817 N N . SER A 1 102 ? -7.738 -10.846 3.181 1.00 95.06 102 SER A N 1
ATOM 818 C CA . SER A 1 102 ? -8.057 -11.048 4.600 1.00 95.06 102 SER A CA 1
ATOM 819 C C . SER A 1 102 ? -7.250 -10.156 5.548 1.00 95.06 102 SER A C 1
ATOM 821 O O . SER A 1 102 ? -7.634 -9.984 6.704 1.00 95.06 102 SER A O 1
ATOM 823 N N . ASP A 1 103 ? -6.129 -9.597 5.087 1.00 95.81 103 ASP A N 1
ATOM 824 C CA . ASP A 1 103 ? -5.212 -8.812 5.914 1.00 95.81 103 ASP A CA 1
ATOM 825 C C . ASP A 1 103 ? -5.606 -7.335 6.002 1.00 95.81 103 ASP A C 1
ATOM 827 O O . ASP A 1 103 ? -5.172 -6.635 6.922 1.00 95.81 103 ASP A O 1
ATOM 831 N N . TYR A 1 104 ? -6.436 -6.849 5.074 1.00 96.12 104 TYR A N 1
ATOM 832 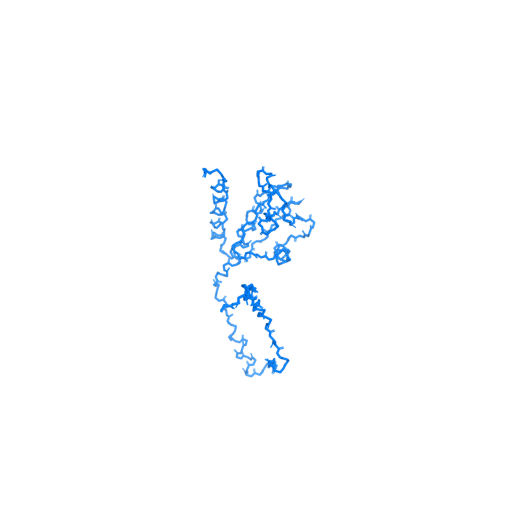C CA . TYR A 1 104 ? -6.797 -5.439 4.996 1.00 96.12 104 TYR A CA 1
ATOM 833 C C . TYR A 1 104 ? -8.196 -5.189 4.424 1.00 96.12 104 TYR A C 1
ATOM 835 O O . TYR A 1 104 ? -8.766 -6.001 3.703 1.00 96.12 104 TYR A O 1
ATOM 843 N N . ARG A 1 105 ? -8.737 -3.991 4.672 1.00 95.00 105 ARG A N 1
ATOM 844 C CA . ARG A 1 105 ? -9.913 -3.472 3.956 1.00 95.00 105 ARG A CA 1
ATOM 845 C C . ARG A 1 105 ? -9.587 -2.138 3.307 1.00 95.00 105 ARG A C 1
ATOM 847 O O . ARG A 1 105 ? -9.207 -1.194 3.990 1.00 95.00 105 ARG A O 1
ATOM 854 N N . LEU A 1 106 ? -9.788 -2.049 1.996 1.00 94.56 106 LEU A N 1
ATOM 855 C CA . LEU A 1 106 ? -9.578 -0.830 1.213 1.00 94.56 106 LEU A CA 1
ATOM 856 C C . LEU A 1 106 ? -10.919 -0.296 0.702 1.00 94.56 106 LEU A C 1
ATOM 858 O O . LEU A 1 106 ? -11.618 -0.991 -0.043 1.00 94.56 106 LEU A O 1
ATOM 862 N N . PHE A 1 107 ? -11.284 0.925 1.093 1.00 91.50 107 PHE A N 1
ATOM 863 C CA . PHE A 1 107 ? -12.587 1.509 0.764 1.00 91.50 107 PHE A CA 1
ATOM 864 C C . PHE A 1 107 ? -12.567 3.041 0.765 1.00 91.50 107 PHE A C 1
ATOM 866 O O . PHE A 1 107 ? -11.680 3.668 1.332 1.00 91.50 107 PHE A O 1
ATOM 873 N N . ARG A 1 108 ? -13.565 3.651 0.120 1.00 89.56 108 ARG A N 1
ATOM 874 C C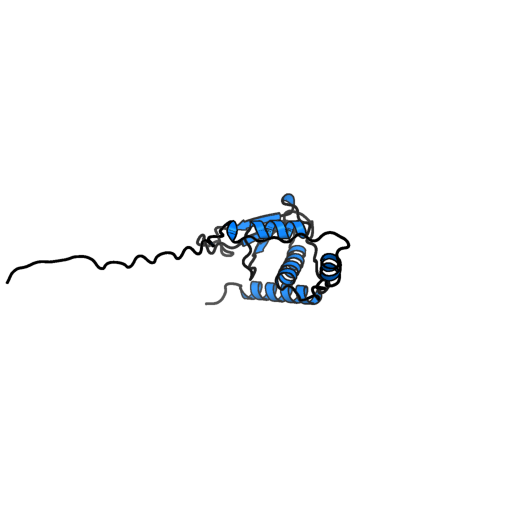A . ARG A 1 108 ? -13.797 5.101 0.158 1.00 89.56 108 ARG A CA 1
ATOM 875 C C . ARG A 1 108 ? -14.847 5.402 1.227 1.00 89.56 108 ARG A C 1
ATOM 877 O O . ARG A 1 108 ? -15.955 4.876 1.130 1.00 89.56 108 ARG A O 1
ATOM 884 N N . SER A 1 109 ? -14.512 6.203 2.236 1.00 87.94 109 SER A N 1
ATOM 885 C CA . SER A 1 109 ? -15.468 6.586 3.283 1.00 87.94 109 SER A CA 1
ATOM 886 C C . SER A 1 109 ? -16.427 7.663 2.778 1.00 87.94 109 SER A C 1
ATOM 888 O O . SER A 1 109 ? -16.066 8.488 1.946 1.00 87.94 109 SER A O 1
ATOM 890 N N . ASN A 1 110 ? -17.666 7.650 3.269 1.00 88.38 110 ASN A N 1
ATOM 891 C CA . ASN A 1 110 ? -18.637 8.713 2.991 1.00 88.38 110 ASN A CA 1
ATOM 892 C C . ASN A 1 110 ? -18.407 9.959 3.852 1.00 88.38 110 ASN A C 1
ATOM 894 O O . ASN A 1 110 ? -19.038 10.980 3.589 1.00 88.38 110 ASN A O 1
ATOM 898 N N . CYS A 1 111 ? -17.564 9.849 4.877 1.00 82.94 111 CYS A N 1
ATOM 899 C CA . CYS A 1 111 ? -17.224 10.931 5.781 1.00 82.94 111 CYS A CA 1
ATOM 900 C C . CYS A 1 111 ? -15.712 11.160 5.829 1.00 82.94 111 CYS A C 1
ATOM 902 O O . CYS A 1 111 ? -14.940 10.220 5.616 1.00 82.94 111 CYS A O 1
ATOM 904 N N . ASP A 1 112 ? -15.320 12.399 6.105 1.00 80.50 112 ASP A N 1
ATOM 905 C CA . ASP A 1 112 ? -13.948 12.783 6.446 1.00 80.50 112 ASP A CA 1
ATOM 906 C C . ASP A 1 112 ? -13.585 12.422 7.901 1.00 80.50 112 ASP A C 1
ATOM 908 O O . ASP A 1 112 ? -14.375 11.812 8.631 1.00 80.50 112 ASP A O 1
ATOM 912 N N . GLU A 1 113 ? -12.378 12.790 8.329 1.00 74.81 113 GLU A N 1
ATOM 913 C CA . GLU A 1 113 ? -11.875 12.575 9.689 1.00 74.81 113 GLU A CA 1
ATOM 914 C C . GLU A 1 113 ? -12.649 13.345 10.773 1.00 74.81 113 GLU A C 1
ATOM 916 O O . GLU A 1 113 ? -12.537 13.019 11.954 1.00 74.81 113 GLU A O 1
ATOM 921 N N . ARG A 1 114 ? -13.474 14.329 10.387 1.00 78.75 114 ARG A N 1
ATOM 922 C CA . ARG A 1 114 ? -14.366 15.094 11.275 1.00 78.75 114 ARG A CA 1
ATOM 923 C C . ARG A 1 114 ? -15.785 14.528 11.316 1.00 78.75 114 ARG A C 1
ATOM 925 O O . ARG A 1 114 ? -16.633 15.057 12.032 1.00 78.75 114 ARG A O 1
ATOM 932 N N . GLY A 1 115 ? -16.061 13.475 10.547 1.00 78.00 115 GLY A N 1
ATOM 933 C CA . GLY A 1 115 ? -17.386 12.877 10.418 1.00 78.00 115 GLY A CA 1
ATOM 934 C C . GLY A 1 115 ? -18.318 13.614 9.450 1.00 78.00 115 GLY A C 1
ATOM 935 O O . GLY A 1 115 ? -19.483 13.226 9.326 1.00 78.00 115 GLY A O 1
ATOM 936 N N . GLN A 1 116 ? -17.840 14.637 8.732 1.00 82.88 116 GLN A N 1
ATOM 937 C CA . GLN A 1 116 ? -18.651 15.373 7.764 1.00 82.88 116 GLN A CA 1
ATOM 938 C C . GLN A 1 116 ? -18.764 14.603 6.455 1.00 82.88 116 GLN A C 1
ATOM 940 O O . GLN A 1 116 ? -17.812 13.972 5.998 1.00 82.88 116 GLN A O 1
ATOM 945 N N . ARG A 1 117 ? -19.940 14.657 5.823 1.00 86.00 117 ARG A N 1
ATOM 946 C CA . ARG A 1 117 ? -20.176 13.951 4.560 1.00 86.00 117 ARG A CA 1
ATOM 947 C C . ARG A 1 117 ? -19.341 14.548 3.432 1.00 86.00 117 ARG A C 1
ATOM 949 O O . ARG A 1 117 ? -19.453 15.733 3.136 1.00 86.00 117 ARG A O 1
ATOM 956 N N . THR A 1 118 ? -18.604 13.693 2.730 1.00 83.94 118 THR A N 1
ATOM 957 C CA . THR A 1 118 ? -17.812 14.071 1.558 1.00 83.94 118 THR A CA 1
ATOM 958 C C . THR A 1 118 ? -18.534 13.732 0.244 1.00 83.94 118 THR A C 1
ATOM 960 O O . THR A 1 118 ? -19.092 12.631 0.086 1.00 83.94 118 THR A O 1
ATOM 963 N N . PRO A 1 119 ? -18.541 14.664 -0.732 1.00 85.31 119 PRO A N 1
ATOM 964 C CA . PRO A 1 119 ? -18.998 14.401 -2.095 1.00 85.31 119 PRO A CA 1
ATOM 9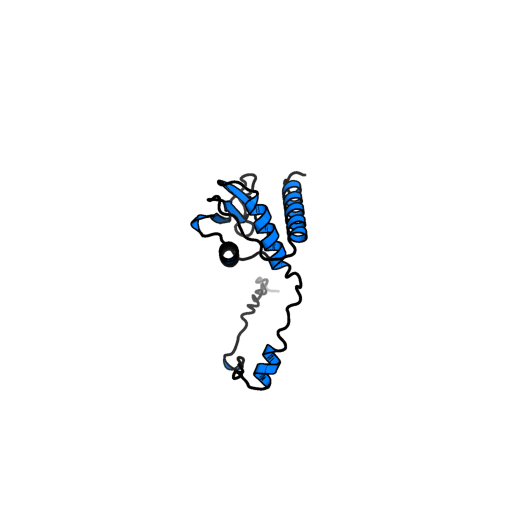65 C C . PRO A 1 119 ? -18.317 13.175 -2.707 1.00 85.31 119 PRO A C 1
ATOM 967 O O . PRO A 1 119 ? -17.167 12.875 -2.404 1.00 85.31 119 PRO A O 1
ATOM 970 N N . LYS A 1 120 ? -19.019 12.462 -3.598 1.00 81.81 120 LYS A N 1
ATOM 971 C CA . LYS A 1 120 ? -18.583 11.157 -4.135 1.00 81.81 120 LYS A CA 1
ATOM 972 C C . LYS A 1 120 ? -17.154 11.165 -4.696 1.00 81.81 120 LYS A C 1
ATOM 974 O O . LYS A 1 120 ? -16.420 10.208 -4.459 1.00 81.81 120 LYS A O 1
ATOM 979 N N . ASP A 1 121 ? -16.771 12.236 -5.383 1.00 80.75 121 ASP A N 1
ATOM 980 C CA . ASP A 1 121 ? -15.481 12.343 -6.074 1.00 80.75 121 ASP A CA 1
ATOM 981 C C . ASP A 1 121 ? -14.321 12.755 -5.153 1.00 80.75 121 ASP A C 1
ATOM 983 O O . ASP A 1 121 ? -13.159 12.544 -5.494 1.00 80.75 121 ASP A O 1
ATOM 987 N N . SER A 1 122 ? -14.624 13.286 -3.965 1.00 80.81 122 SER A N 1
ATOM 988 C CA . SER A 1 122 ? -13.642 13.698 -2.953 1.00 80.81 122 SER A CA 1
ATOM 989 C C . SER A 1 122 ? -13.604 12.773 -1.737 1.00 80.81 122 SER A C 1
ATOM 991 O O . SER A 1 122 ? -12.933 13.072 -0.753 1.00 80.81 122 SER A O 1
ATOM 993 N N . ARG A 1 123 ? -14.305 11.632 -1.789 1.00 82.62 123 ARG A N 1
ATOM 994 C CA . ARG A 1 123 ? -14.346 10.683 -0.674 1.00 82.62 123 ARG A CA 1
ATOM 995 C C . ARG A 1 123 ? -12.945 10.199 -0.303 1.00 82.62 123 ARG A C 1
ATOM 997 O O . ARG A 1 123 ? -12.228 9.710 -1.187 1.00 82.62 123 ARG A O 1
ATOM 1004 N N . PRO A 1 124 ? -12.561 10.243 0.979 1.00 85.00 124 PRO A N 1
ATOM 1005 C CA . PRO A 1 124 ? -11.245 9.800 1.409 1.00 85.00 124 PRO A CA 1
ATOM 1006 C C . PRO A 1 124 ? -11.073 8.296 1.190 1.00 85.00 124 PRO A C 1
ATOM 1008 O O . PRO A 1 124 ? -11.996 7.509 1.414 1.00 85.00 124 PRO A O 1
ATOM 1011 N N . LEU A 1 125 ? -9.890 7.893 0.721 1.00 89.62 125 LEU A N 1
ATOM 1012 C CA . LEU A 1 125 ? -9.514 6.486 0.592 1.00 89.62 125 LEU A CA 1
ATOM 1013 C C . LEU A 1 125 ? -8.908 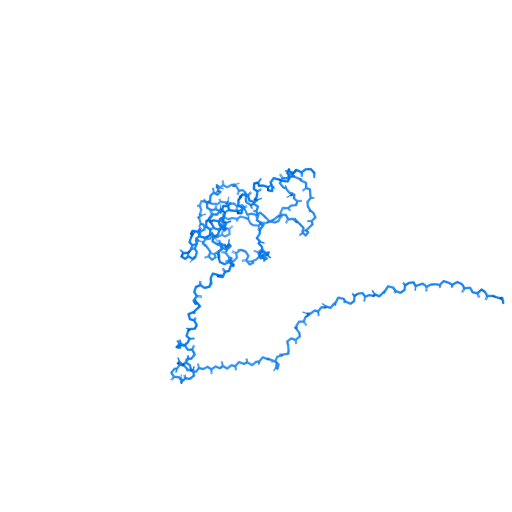6.017 1.911 1.00 89.62 125 LEU A C 1
ATOM 1015 O O . LEU A 1 125 ? -7.928 6.590 2.370 1.00 89.62 125 LEU A O 1
ATOM 1019 N N . LEU A 1 126 ? -9.470 4.967 2.495 1.00 90.00 126 LEU A N 1
ATOM 1020 C CA . LEU A 1 126 ? -9.014 4.395 3.754 1.00 90.00 126 LEU A CA 1
ATOM 1021 C C . LEU A 1 126 ? -8.479 2.984 3.540 1.00 90.00 126 LEU A C 1
ATOM 1023 O O . LEU A 1 126 ? -9.089 2.179 2.827 1.00 90.00 126 LEU A O 1
ATOM 1027 N N . LEU A 1 127 ? -7.368 2.691 4.211 1.00 93.88 127 LEU A N 1
ATOM 1028 C CA . LEU A 1 127 ? -6.799 1.360 4.362 1.00 93.88 127 LEU A CA 1
ATOM 1029 C C . LEU A 1 127 ? -6.879 0.947 5.832 1.00 93.88 127 LEU A C 1
ATOM 1031 O O . LEU A 1 127 ? -6.248 1.552 6.692 1.00 93.88 127 LEU A O 1
ATOM 1035 N N . HIS A 1 128 ? -7.676 -0.077 6.109 1.00 93.62 128 HIS A N 1
ATOM 1036 C CA . HIS A 1 128 ? -7.838 -0.672 7.431 1.00 93.62 128 HIS A CA 1
ATOM 1037 C C . HIS A 1 128 ? -6.943 -1.900 7.545 1.00 93.62 128 HIS A C 1
ATOM 1039 O O . HIS A 1 128 ? -7.063 -2.804 6.714 1.00 93.62 128 HIS A O 1
ATOM 1045 N N . ARG A 1 129 ? -6.091 -1.959 8.569 1.00 93.75 129 ARG A N 1
ATOM 1046 C CA . ARG A 1 129 ? -5.283 -3.144 8.874 1.00 93.75 129 ARG A CA 1
ATOM 1047 C C . ARG A 1 129 ? -6.097 -4.146 9.692 1.00 93.75 129 ARG A C 1
ATOM 1049 O O . ARG A 1 129 ? -6.517 -3.839 10.804 1.00 93.75 129 ARG A O 1
ATOM 1056 N N . LEU A 1 130 ? -6.306 -5.348 9.161 1.00 95.06 130 LEU A N 1
ATOM 1057 C CA . LEU A 1 130 ? -7.101 -6.405 9.803 1.00 95.06 130 LEU A CA 1
ATOM 1058 C C . LEU A 1 130 ? -6.244 -7.518 10.417 1.00 95.06 130 LEU A C 1
ATOM 1060 O O . LEU A 1 130 ? -6.729 -8.248 11.283 1.00 95.06 130 LEU A O 1
ATOM 1064 N N . SER A 1 131 ? -4.979 -7.639 10.017 1.00 95.25 131 SER A N 1
ATOM 1065 C CA . SER A 1 131 ? -4.057 -8.650 10.537 1.00 95.25 131 SER A CA 1
ATOM 1066 C C . SER A 1 131 ? -2.705 -8.066 10.951 1.00 95.25 131 SER A C 1
ATOM 1068 O O . SER A 1 131 ? -2.369 -6.917 10.661 1.00 95.25 131 SER A O 1
ATOM 1070 N N . GLU A 1 132 ? -1.904 -8.885 11.634 1.00 94.44 132 GLU A N 1
ATOM 1071 C CA . GLU A 1 132 ? -0.529 -8.539 12.012 1.00 94.44 132 GLU A CA 1
ATOM 1072 C C . GLU A 1 132 ? 0.453 -8.639 10.837 1.00 94.44 132 GLU A C 1
ATOM 1074 O O . GLU A 1 132 ? 1.614 -8.254 10.972 1.00 94.44 132 GLU A O 1
ATOM 1079 N N . LYS A 1 133 ? 0.009 -9.101 9.663 1.00 95.69 133 LYS A N 1
ATOM 1080 C CA . LYS A 1 133 ? 0.878 -9.258 8.497 1.00 95.69 133 LYS A CA 1
ATOM 1081 C C . LYS A 1 133 ? 1.435 -7.908 8.055 1.00 95.69 133 LYS A C 1
ATOM 1083 O O . LYS A 1 133 ? 0.724 -6.903 8.038 1.00 95.69 133 LYS A O 1
ATOM 1088 N N . THR A 1 134 ? 2.716 -7.893 7.709 1.00 94.44 134 THR A N 1
ATOM 1089 C CA . THR A 1 134 ? 3.437 -6.694 7.283 1.00 94.44 134 THR A CA 1
ATOM 1090 C C . THR A 1 134 ? 3.578 -6.642 5.765 1.00 94.44 134 THR A C 1
ATOM 1092 O O . THR A 1 134 ? 3.638 -7.664 5.079 1.00 94.44 134 THR A O 1
ATOM 1095 N N . MET A 1 135 ? 3.644 -5.426 5.229 1.00 94.06 135 MET A N 1
ATOM 1096 C CA . MET A 1 135 ? 3.974 -5.179 3.831 1.00 94.06 135 MET A CA 1
ATOM 1097 C C . MET A 1 135 ? 5.483 -5.255 3.612 1.00 94.06 135 MET A C 1
ATOM 1099 O O . MET A 1 135 ? 6.269 -4.698 4.382 1.00 94.06 135 MET A O 1
ATOM 1103 N N . ARG A 1 136 ? 5.882 -5.877 2.503 1.00 92.69 136 ARG A N 1
ATOM 1104 C CA . ARG A 1 136 ? 7.270 -5.903 2.033 1.00 92.69 136 ARG A CA 1
ATOM 1105 C C . ARG A 1 136 ? 7.623 -4.626 1.264 1.00 92.69 136 ARG A C 1
ATOM 1107 O O . ARG A 1 136 ? 6.801 -4.073 0.524 1.00 92.69 136 ARG A O 1
ATOM 1114 N N . THR A 1 137 ? 8.865 -4.182 1.417 1.00 89.25 137 THR A N 1
ATOM 1115 C CA . THR A 1 137 ? 9.519 -3.182 0.561 1.00 89.25 137 THR A CA 1
ATOM 1116 C C . THR A 1 137 ? 10.273 -3.883 -0.569 1.00 89.25 137 THR A C 1
ATOM 1118 O O . THR A 1 137 ? 10.645 -5.049 -0.440 1.00 89.25 137 THR A O 1
ATOM 1121 N N . VAL A 1 138 ? 10.442 -3.203 -1.706 1.00 80.06 138 VAL A N 1
ATOM 1122 C CA . VAL A 1 138 ? 11.016 -3.808 -2.922 1.00 80.06 138 VAL A CA 1
ATOM 1123 C C . VAL A 1 138 ? 12.390 -3.223 -3.263 1.00 80.06 138 VAL A C 1
ATOM 1125 O O . VAL A 1 138 ? 13.204 -3.920 -3.865 1.00 80.06 138 VAL A O 1
ATOM 1128 N N . GLN A 1 139 ? 12.678 -1.963 -2.907 1.00 69.06 139 GLN A N 1
ATOM 1129 C CA . GLN A 1 139 ? 13.923 -1.302 -3.318 1.00 69.06 139 GLN A CA 1
ATOM 1130 C C . GLN A 1 139 ? 15.059 -1.378 -2.288 1.00 69.06 139 GLN A C 1
ATOM 1132 O O . GLN A 1 139 ? 14.807 -1.384 -1.084 1.00 69.06 139 GLN A O 1
ATOM 1137 N N . PRO A 1 140 ? 16.327 -1.301 -2.747 1.00 65.62 140 PRO A N 1
ATOM 1138 C CA . PRO A 1 140 ? 17.486 -1.157 -1.862 1.00 65.62 140 PRO A CA 1
ATOM 1139 C C . PRO A 1 140 ? 17.552 0.212 -1.151 1.00 65.62 140 PRO A C 1
ATOM 1141 O O . PRO A 1 140 ? 18.305 0.375 -0.197 1.00 65.62 140 PRO A O 1
ATOM 1144 N N . TYR A 1 141 ? 16.764 1.207 -1.578 1.00 69.19 141 TYR A N 1
ATOM 1145 C CA . TYR A 1 141 ? 16.823 2.593 -1.088 1.00 69.19 141 TYR A CA 1
ATOM 1146 C C . TYR A 1 141 ? 15.851 2.879 0.069 1.00 69.19 141 TYR A C 1
ATOM 1148 O O . TYR A 1 141 ? 15.106 3.864 0.045 1.00 69.19 141 TYR A O 1
ATOM 1156 N N . LEU A 1 142 ? 15.867 2.031 1.100 1.00 76.62 142 LEU A N 1
ATOM 1157 C CA . LEU A 1 142 ? 14.963 2.137 2.254 1.00 76.62 142 LEU A CA 1
ATOM 1158 C C . LEU A 1 142 ? 15.032 3.502 2.949 1.00 76.62 142 LEU A C 1
ATOM 1160 O O . LEU A 1 142 ? 14.004 4.013 3.379 1.00 76.62 142 LEU A O 1
ATOM 1164 N N . THR A 1 143 ? 16.207 4.132 3.001 1.00 78.06 143 THR A N 1
ATOM 1165 C CA . THR A 1 143 ? 16.392 5.450 3.628 1.00 78.06 143 THR A CA 1
ATOM 1166 C C . THR A 1 143 ? 15.573 6.547 2.944 1.00 78.06 143 THR A C 1
ATOM 1168 O O . THR A 1 143 ? 14.992 7.395 3.618 1.00 78.06 143 THR A O 1
ATOM 1171 N N . ILE A 1 144 ? 15.478 6.525 1.609 1.00 79.50 144 ILE A N 1
ATOM 1172 C CA . ILE A 1 144 ? 14.703 7.517 0.848 1.00 79.50 144 ILE A CA 1
ATOM 1173 C C . ILE A 1 144 ? 13.207 7.283 1.069 1.00 79.50 144 ILE A C 1
ATOM 1175 O O . ILE A 1 144 ? 12.473 8.225 1.359 1.00 79.50 144 ILE A O 1
ATOM 1179 N N . ALA A 1 145 ? 12.762 6.026 0.999 1.00 81.56 145 ALA A N 1
ATOM 1180 C CA . ALA A 1 145 ? 11.372 5.667 1.266 1.00 81.56 145 ALA A CA 1
ATOM 1181 C C . ALA A 1 145 ? 10.953 6.002 2.709 1.00 81.56 145 ALA A C 1
ATOM 1183 O O . ALA A 1 145 ? 9.855 6.508 2.924 1.00 81.56 145 ALA A O 1
ATOM 1184 N N . ALA A 1 146 ? 11.835 5.787 3.689 1.00 83.25 146 ALA A N 1
ATOM 1185 C CA . ALA A 1 146 ? 11.599 6.151 5.083 1.00 83.25 146 ALA A CA 1
ATOM 1186 C C . ALA A 1 146 ? 11.465 7.667 5.258 1.00 83.25 146 ALA A C 1
ATOM 1188 O O . ALA A 1 146 ? 10.535 8.123 5.919 1.00 83.25 146 ALA A O 1
ATOM 1189 N N . LYS A 1 147 ? 12.330 8.453 4.602 1.00 81.12 147 LYS A N 1
ATOM 1190 C CA . LYS A 1 147 ? 12.208 9.916 4.587 1.00 81.12 147 LYS A CA 1
ATOM 1191 C C . LYS A 1 147 ? 10.877 10.357 3.971 1.00 81.12 147 LYS A C 1
ATOM 1193 O O . LYS A 1 147 ? 10.183 11.175 4.562 1.00 81.12 147 LYS A O 1
ATOM 1198 N N . MET A 1 148 ? 10.480 9.770 2.839 1.00 84.44 148 MET A N 1
ATOM 1199 C CA . MET A 1 148 ? 9.186 10.056 2.207 1.00 84.44 148 MET A CA 1
ATOM 1200 C C . MET A 1 148 ? 7.998 9.695 3.106 1.00 84.44 148 MET A C 1
ATOM 1202 O O . MET A 1 148 ? 7.021 10.443 3.143 1.00 84.44 148 MET A O 1
ATOM 1206 N N . ALA A 1 149 ? 8.068 8.566 3.817 1.00 84.12 149 ALA A N 1
ATOM 1207 C CA . ALA A 1 149 ? 7.037 8.140 4.760 1.00 84.12 149 ALA A CA 1
ATOM 1208 C C . ALA A 1 149 ? 6.909 9.124 5.931 1.00 84.12 149 ALA A C 1
ATOM 1210 O O . ALA A 1 149 ? 5.799 9.524 6.280 1.00 84.12 149 ALA A O 1
ATOM 1211 N N . GLU A 1 150 ? 8.036 9.562 6.493 1.00 83.31 150 GLU A N 1
ATOM 1212 C CA . GLU A 1 150 ? 8.064 10.538 7.583 1.00 83.31 150 GLU A CA 1
ATOM 1213 C C . GLU A 1 150 ? 7.541 11.907 7.125 1.00 83.31 150 GLU A C 1
ATOM 1215 O O . GLU A 1 150 ? 6.663 12.478 7.765 1.00 83.31 150 GLU A O 1
ATOM 1220 N N . GLU A 1 151 ? 7.977 12.401 5.964 1.00 83.44 151 GLU A N 1
ATOM 1221 C CA . GLU A 1 151 ? 7.460 13.644 5.378 1.00 83.44 151 GLU A CA 1
ATOM 1222 C C . GLU A 1 151 ? 5.957 13.562 5.068 1.00 83.44 151 GLU A C 1
ATOM 1224 O O . GLU A 1 151 ? 5.238 14.551 5.211 1.00 83.44 151 GLU A O 1
ATOM 1229 N N . ALA A 1 152 ? 5.461 12.406 4.614 1.00 82.06 152 ALA A N 1
ATOM 1230 C CA . ALA A 1 152 ? 4.035 12.191 4.371 1.00 82.06 152 ALA A CA 1
ATOM 1231 C C . ALA A 1 152 ? 3.237 12.190 5.679 1.00 82.06 152 ALA A C 1
ATOM 1233 O O . ALA A 1 152 ? 2.187 12.826 5.755 1.00 82.06 152 ALA A O 1
ATOM 1234 N N . LYS A 1 153 ? 3.760 11.544 6.724 1.00 80.31 153 LYS A N 1
ATOM 1235 C CA . LYS A 1 153 ? 3.173 11.561 8.065 1.00 80.31 153 LYS A CA 1
ATOM 1236 C C . LYS A 1 153 ? 3.143 12.977 8.636 1.00 80.31 153 LYS A C 1
ATOM 1238 O O . LYS A 1 153 ? 2.097 13.409 9.105 1.00 80.31 153 LYS A O 1
ATOM 1243 N N . GLN A 1 154 ? 4.242 13.724 8.537 1.00 74.62 154 GLN A N 1
ATOM 1244 C CA . GLN A 1 154 ? 4.309 15.124 8.961 1.00 74.62 154 GLN A CA 1
ATOM 1245 C C . GLN A 1 154 ? 3.324 16.000 8.190 1.00 74.62 154 GLN A C 1
ATOM 1247 O O . GLN A 1 154 ? 2.649 16.818 8.805 1.00 74.62 154 GLN A O 1
ATOM 1252 N N . ARG A 1 155 ? 3.182 15.792 6.874 1.00 77.44 155 ARG A N 1
ATOM 1253 C CA . ARG A 1 155 ? 2.158 16.466 6.064 1.00 77.44 155 ARG A CA 1
ATOM 1254 C C . ARG A 1 155 ? 0.741 16.102 6.485 1.00 77.44 155 ARG A C 1
ATOM 1256 O O . ARG A 1 155 ? -0.097 16.988 6.502 1.00 77.44 155 ARG A O 1
ATOM 1263 N N . GLY A 1 156 ? 0.479 14.849 6.848 1.00 63.19 156 GLY A N 1
ATOM 1264 C CA . GLY A 1 156 ? -0.812 14.419 7.392 1.00 63.19 156 GLY A CA 1
ATOM 1265 C C . GLY A 1 156 ? -1.108 15.029 8.766 1.00 63.19 156 GLY A C 1
ATOM 1266 O O . GLY A 1 156 ? -2.224 15.463 9.016 1.00 63.19 156 GLY A O 1
ATOM 1267 N N . ILE A 1 157 ? -0.098 15.132 9.636 1.00 57.66 157 ILE A N 1
ATOM 1268 C CA . ILE A 1 157 ? -0.206 15.778 10.955 1.00 57.66 157 ILE A CA 1
ATOM 1269 C C . ILE A 1 157 ? -0.388 17.297 10.811 1.00 57.66 157 ILE A C 1
ATOM 1271 O O . ILE A 1 157 ? -1.163 17.899 11.557 1.00 57.66 157 ILE A O 1
ATOM 1275 N N . SER A 1 158 ? 0.301 17.932 9.855 1.00 50.97 158 SER A N 1
ATOM 1276 C CA . SER A 1 158 ? 0.120 19.354 9.543 1.00 50.97 158 SER A CA 1
ATOM 1277 C C . SER A 1 158 ? -1.191 19.624 8.803 1.00 50.97 158 SER A C 1
ATOM 1279 O O . SER A 1 158 ? -1.775 20.680 9.011 1.00 50.97 158 SER A O 1
ATOM 1281 N N . HIS A 1 159 ? -1.704 18.642 8.051 1.00 48.38 159 HIS A N 1
ATOM 1282 C CA . HIS A 1 159 ? -3.097 18.526 7.599 1.00 48.38 159 HIS A CA 1
ATOM 1283 C C . HIS A 1 159 ? -4.032 18.013 8.704 1.00 48.38 159 HIS A C 1
ATOM 1285 O O . HIS A 1 159 ? -5.121 17.511 8.424 1.00 48.38 159 HIS A O 1
ATOM 1291 N N . ASN A 1 160 ? -3.719 18.268 9.979 1.00 41.78 160 ASN A N 1
ATOM 1292 C CA . ASN A 1 160 ? -4.800 18.739 10.829 1.00 41.78 160 ASN A CA 1
ATOM 1293 C C . ASN A 1 160 ? -5.484 19.853 10.026 1.00 41.78 160 ASN A C 1
ATOM 1295 O O . ASN A 1 160 ? -4.923 20.936 9.892 1.00 41.78 160 ASN A O 1
ATOM 1299 N N . PHE A 1 161 ? -6.694 19.624 9.506 1.00 46.53 161 PHE A N 1
ATOM 1300 C CA . PHE A 1 161 ? -7.548 20.650 8.890 1.00 46.53 161 PHE A CA 1
ATOM 1301 C C . PHE A 1 161 ? -7.862 21.816 9.863 1.00 46.53 161 PHE A C 1
ATOM 1303 O O . PHE A 1 161 ? -8.822 22.562 9.701 1.00 46.53 161 PHE A O 1
ATOM 1310 N N . MET A 1 162 ? -7.129 21.963 10.964 1.00 40.03 162 MET A N 1
ATOM 1311 C CA . MET A 1 162 ? -7.041 23.175 11.746 1.00 40.03 162 MET A CA 1
ATOM 1312 C C . MET A 1 162 ? -6.017 24.107 11.097 1.00 40.03 162 MET A C 1
ATOM 1314 O O . MET A 1 162 ? -4.831 24.048 11.414 1.00 40.03 162 MET A O 1
ATOM 1318 N N . LYS A 1 163 ? -6.504 25.054 10.294 1.00 29.84 163 LYS A N 1
ATOM 1319 C CA . LYS A 1 163 ? -6.565 26.449 10.753 1.00 29.84 163 LYS A CA 1
ATOM 1320 C C . LYS A 1 163 ? -7.220 27.370 9.716 1.00 29.84 163 LYS A C 1
ATOM 1322 O O . LYS A 1 163 ? -6.682 27.551 8.632 1.00 29.84 163 LYS A O 1
ATOM 1327 N N . VAL A 1 164 ? -8.288 27.998 10.224 1.00 36.00 164 VAL A N 1
ATOM 1328 C CA . VAL A 1 164 ? -9.018 29.209 9.800 1.00 36.00 164 VAL A CA 1
ATOM 1329 C C . VAL A 1 164 ? -9.943 29.060 8.600 1.00 36.00 164 VAL A C 1
ATOM 1331 O O . VAL A 1 164 ? -9.458 28.975 7.457 1.00 36.00 164 VAL A O 1
#

Foldseek 3Di:
DDDDDDDDPDPDPPPPPPPPVPDDPVNDDDDDDDPPDPVVCVVVVPPVPVVPPPPVVQLQLLLVLVLVLPDDAFDKDWDDRPVPDDPVVVQVSQVVQPDDPQQKDWDFDQADPVRDGDDPVPTIIMIHGHDNDGGHRDDPPSVSSNVVNVVVVVVVVVPPVDDD

Organism: Pseudomonas fluorescens (NCBI:txid294)

Radius of gyration: 25.08 Å; chains: 1; bounding box: 67×66×54 Å

Sequence (164 aa):
MKQETLGGFRMENNKKVSTRLNWNADDIAFSVFEPGSLSYENLIKERVTRAFQHQPSTLIYDALALSYNQIKKGELMLLELPNRPTISNLRKTLEARGLDESDYRLFRSNCDERGQRTPKDSRPLLLHRLSEKTMRTVQPYLTIAAKMAEEAKQRGISHNFMKV

pLDDT: mean 74.66, std 19.89, range [29.84, 96.12]

Secondary structure (DSSP, 8-state):
------------------------GGG-------TTSHHHHHHHHT---------HHHHHHHHHHHHHHHSPTT-EEEE--TT---HHHHHHHHHHTT--TTTEEEEE-SB-TTSPBPPGGGPPEEEEE-SSPPPPP--S-HHHHHHHHHHHHHHHHHT-S---